Protein AF-A0A9D7SX19-F1 (afdb_monomer)

Secondary structure (DSSP, 8-state):
---TT-GGG----------SS--EEEEETTEEEEE-SS-EEEEEEEETTEEEEEEEEE--S---S-S-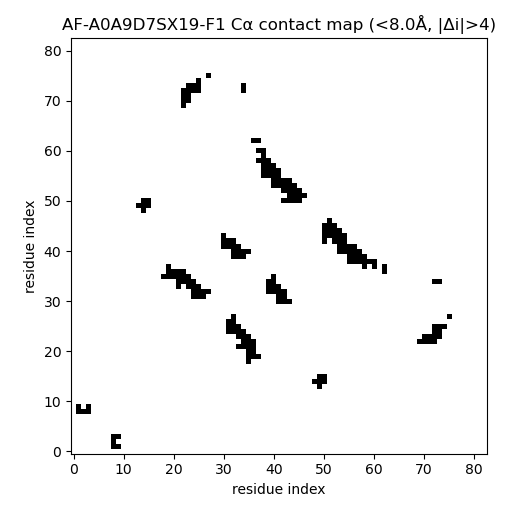---------------

Nearest PDB structures (foldseek):
  3nvx-assembly1_A  TM=8.280E-01  e=1.519E+00  Vaccinia virus Copenhagen
  8ckb-assembly1_F001  TM=7.696E-01  e=2.681E+00  Bacteroides phage crAss001
  3nvn-assembly1_A  TM=5.435E-01  e=7.126E-01  Ectromelia virus
  7a3f-assembly2_D  TM=4.630E-01  e=8.890E+00  Homo sapiens

Solvent-accessible surface area (backbone atoms only — not comparable to full-atom values): 5678 Å² total; per-residue (Å²): 132,81,57,91,88,41,74,89,66,67,81,87,77,86,38,72,81,92,73,59,69,61,72,22,68,40,75,54,94,97,32,48,35,36,39,33,68,64,32,34,30,37,52,79,40,74,54,97,75,28,59,76,40,80,40,79,77,45,58,85,68,91,69,69,93,71,82,90,72,86,69,92,54,68,85,79,89,76,83,82,82,84,130

pLDDT: mean 84.28, std 11.26, range [46.38, 95.69]

Sequence (83 aa):
MLNPSDPAQIKVKRIASGLAEPPGLKVIHDTIYVMQKQELTRWTRMRDGLIDEYQCINNKWQTSGNFWRVFFGLAEKMEIFMQ

Organism: NCBI:txid2982028

Foldseek 3Di:
DFDPVDPVSDDDDDAEDDAAQFQA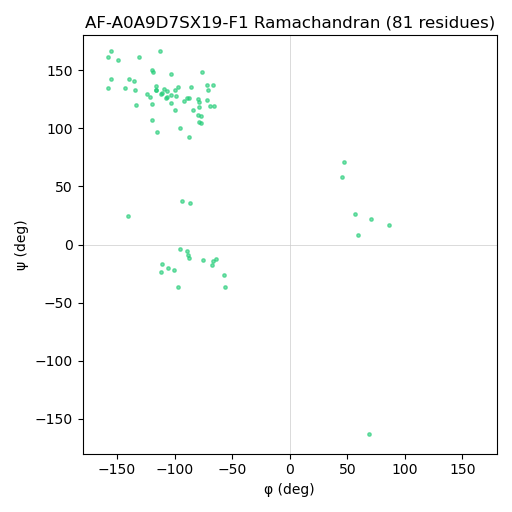WDADPNWIWTDGQQFIWIQDDGDPSHGDDTHGPDRPDDHDPDPPDDDPYDDDDDDDDDD

Mean predicted aligned error: 7.36 Å

Structure (mmCIF, N/CA/C/O backbone):
data_AF-A0A9D7SX19-F1
#
_entry.id   AF-A0A9D7SX19-F1
#
loop_
_atom_site.group_PDB
_atom_site.id
_atom_site.type_symbol
_atom_site.label_atom_id
_atom_site.label_alt_id
_atom_site.label_comp_id
_atom_site.label_asym_id
_atom_site.label_entity_id
_atom_site.label_seq_id
_atom_site.pdbx_PDB_ins_code
_atom_site.Cartn_x
_atom_site.Cartn_y
_atom_site.Cartn_z
_atom_si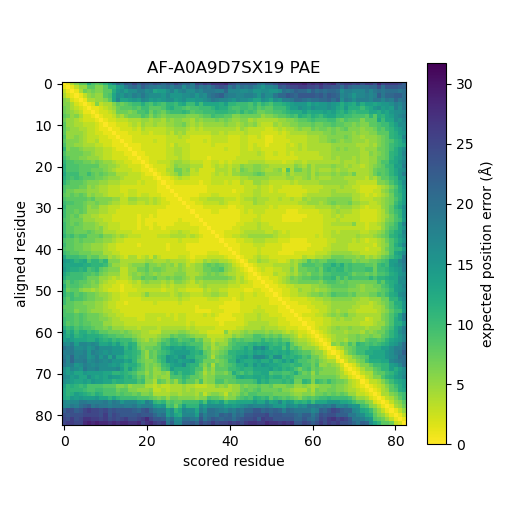te.occupancy
_atom_site.B_iso_or_equiv
_atom_site.auth_seq_id
_atom_site.auth_comp_id
_atom_site.auth_asym_id
_atom_site.auth_atom_id
_atom_site.pdbx_PDB_model_num
ATOM 1 N N . MET A 1 1 ? -10.452 -13.830 -22.884 1.00 55.56 1 MET A N 1
ATOM 2 C CA . MET A 1 1 ? -9.463 -14.005 -21.794 1.00 55.56 1 MET A CA 1
ATOM 3 C C . MET A 1 1 ? -8.118 -13.509 -22.307 1.00 55.56 1 MET A C 1
ATOM 5 O O . MET A 1 1 ? -7.876 -13.678 -23.494 1.00 55.56 1 MET A O 1
ATOM 9 N N . LEU A 1 2 ? -7.304 -12.845 -21.480 1.00 69.25 2 LEU A N 1
ATOM 10 C CA . LEU A 1 2 ? -5.964 -12.384 -21.883 1.00 69.25 2 LEU A CA 1
ATOM 11 C C . LEU A 1 2 ? -5.022 -13.590 -21.997 1.00 69.25 2 LEU A C 1
ATOM 13 O O . LEU A 1 2 ? -5.073 -14.458 -21.128 1.00 69.25 2 LEU A O 1
ATOM 17 N N . ASN A 1 3 ? -4.184 -13.648 -23.035 1.00 74.94 3 ASN A N 1
ATOM 18 C CA . ASN A 1 3 ? -3.120 -14.648 -23.120 1.00 74.94 3 ASN A CA 1
ATOM 19 C C . ASN A 1 3 ? -1.926 -14.196 -22.252 1.00 74.94 3 ASN A C 1
ATOM 21 O O . ASN A 1 3 ? -1.268 -13.222 -22.614 1.00 74.94 3 ASN A O 1
ATOM 25 N N . PRO A 1 4 ? -1.613 -14.869 -21.128 1.00 72.19 4 PRO A N 1
ATOM 26 C CA . PRO A 1 4 ? -0.507 -14.472 -20.256 1.00 72.19 4 PRO A CA 1
ATOM 27 C C . PRO A 1 4 ? 0.880 -14.629 -20.905 1.00 72.19 4 PRO A C 1
ATOM 29 O O . PRO A 1 4 ? 1.850 -14.085 -20.385 1.00 72.19 4 PRO A O 1
ATOM 32 N N . SER A 1 5 ? 0.989 -15.344 -22.030 1.00 83.69 5 SER A N 1
ATOM 33 C CA . SER A 1 5 ? 2.241 -15.542 -22.775 1.00 83.69 5 SER A CA 1
ATOM 34 C C . SER A 1 5 ? 2.510 -14.471 -23.836 1.00 83.69 5 SER A C 1
ATOM 36 O O . SER A 1 5 ? 3.575 -14.488 -24.446 1.00 83.69 5 SER A O 1
ATOM 38 N N . ASP A 1 6 ? 1.568 -13.554 -24.067 1.00 88.44 6 ASP A N 1
ATOM 39 C CA . ASP A 1 6 ? 1.704 -12.457 -25.025 1.00 88.44 6 ASP A CA 1
ATOM 40 C C . ASP A 1 6 ? 1.694 -11.107 -24.281 1.00 88.44 6 ASP A C 1
ATOM 42 O O . ASP A 1 6 ? 0.622 -10.571 -23.972 1.00 88.44 6 ASP A O 1
ATOM 46 N N . PRO A 1 7 ? 2.875 -10.530 -23.981 1.00 85.00 7 PRO A N 1
ATOM 47 C CA . PRO A 1 7 ? 2.983 -9.267 -23.256 1.00 85.00 7 PRO A CA 1
ATOM 48 C C . PRO A 1 7 ? 2.232 -8.111 -23.923 1.00 85.00 7 PRO A C 1
ATOM 50 O O . PRO A 1 7 ? 1.798 -7.193 -23.227 1.00 85.00 7 PRO A O 1
ATOM 53 N N . ALA A 1 8 ? 2.035 -8.153 -25.247 1.00 87.25 8 ALA A N 1
ATOM 54 C CA . ALA A 1 8 ? 1.345 -7.099 -25.987 1.00 87.25 8 ALA A CA 1
ATOM 55 C C . ALA A 1 8 ? -0.154 -7.007 -25.642 1.00 87.25 8 ALA A C 1
ATOM 57 O O . ALA A 1 8 ? -0.786 -5.981 -25.893 1.00 87.25 8 ALA A O 1
ATOM 58 N N . GLN A 1 9 ? -0.731 -8.051 -25.036 1.00 89.12 9 GLN A N 1
ATOM 59 C CA . GLN A 1 9 ? -2.128 -8.057 -24.596 1.00 89.12 9 GLN A CA 1
ATOM 60 C C . GLN A 1 9 ? -2.322 -7.494 -23.182 1.00 89.12 9 GLN A C 1
ATOM 62 O O . GLN A 1 9 ? -3.462 -7.229 -22.786 1.00 89.12 9 GLN A O 1
ATOM 67 N N . ILE A 1 10 ? -1.249 -7.287 -22.411 1.00 88.69 10 ILE A N 1
ATOM 68 C CA . ILE A 1 10 ? -1.342 -6.771 -21.043 1.00 88.69 10 ILE A CA 1
ATOM 69 C C . ILE A 1 10 ? -1.791 -5.307 -21.080 1.00 88.69 10 ILE A C 1
ATOM 71 O O . ILE A 1 10 ? -1.109 -4.433 -21.611 1.00 88.69 10 ILE A O 1
ATOM 75 N N . LYS A 1 11 ? -2.942 -5.025 -20.463 1.00 87.88 11 LYS A N 1
ATOM 76 C CA . LYS A 1 11 ? -3.455 -3.664 -20.271 1.00 87.88 11 LYS A CA 1
ATOM 77 C C . LYS A 1 11 ? -3.315 -3.269 -18.810 1.00 87.88 11 LYS A C 1
ATOM 79 O O . LYS A 1 11 ? -3.819 -3.959 -17.929 1.00 87.88 11 LYS A O 1
ATOM 84 N N . VAL A 1 12 ? -2.668 -2.135 -18.561 1.00 89.38 12 VAL A N 1
ATOM 85 C CA . VAL A 1 12 ? -2.479 -1.583 -17.215 1.00 89.38 12 VAL A CA 1
ATOM 86 C C . VAL A 1 12 ? -3.394 -0.376 -17.035 1.00 89.38 12 VAL A C 1
ATOM 88 O O . VAL A 1 12 ? -3.434 0.513 -17.883 1.00 89.38 12 VAL A O 1
ATOM 91 N N . LYS A 1 13 ? -4.115 -0.327 -15.913 1.00 90.38 13 LYS A N 1
ATOM 92 C CA . LYS A 1 13 ? -4.890 0.843 -15.485 1.00 90.38 13 LYS A CA 1
ATOM 93 C C . LYS A 1 13 ? -4.397 1.282 -14.111 1.00 90.38 13 LYS A C 1
ATOM 95 O O . LYS A 1 13 ? -4.367 0.482 -13.180 1.00 90.38 13 LYS A O 1
ATOM 100 N N . ARG A 1 14 ? -4.048 2.562 -13.967 1.00 91.50 14 ARG A N 1
ATOM 101 C CA . ARG A 1 14 ? -3.788 3.155 -12.650 1.00 91.50 14 ARG A CA 1
ATOM 102 C C . ARG A 1 14 ? -5.115 3.317 -11.909 1.00 91.50 14 ARG A C 1
ATOM 104 O O . ARG A 1 14 ? -6.010 3.973 -12.431 1.00 91.50 14 ARG A O 1
ATOM 111 N N . ILE A 1 15 ? -5.210 2.749 -10.708 1.00 92.38 15 ILE A N 1
ATOM 112 C CA . ILE A 1 15 ? -6.411 2.827 -9.856 1.00 92.38 15 ILE A CA 1
ATOM 113 C C . ILE A 1 15 ? -6.212 3.673 -8.592 1.00 92.38 15 ILE A C 1
ATOM 115 O O . ILE A 1 15 ? -7.189 4.080 -7.981 1.00 92.38 15 ILE A O 1
ATOM 119 N N . ALA A 1 16 ? -4.968 3.959 -8.202 1.00 92.50 16 ALA A N 1
ATOM 120 C CA . ALA A 1 16 ? -4.630 4.686 -6.980 1.00 92.50 16 ALA A CA 1
ATOM 121 C C . ALA A 1 16 ? -3.339 5.503 -7.162 1.00 92.50 16 ALA A C 1
ATOM 123 O O . ALA A 1 16 ? -2.533 5.216 -8.054 1.00 92.50 16 ALA A O 1
ATOM 124 N N . SER A 1 17 ? -3.138 6.520 -6.323 1.00 92.19 17 SER A N 1
ATOM 125 C CA . SER A 1 17 ? -1.935 7.367 -6.305 1.00 92.19 17 SER A CA 1
ATOM 126 C C . SER A 1 17 ? -1.723 8.003 -4.929 1.00 92.19 17 SER A C 1
ATOM 128 O O . SER A 1 17 ? -2.639 8.010 -4.119 1.00 92.19 17 SER A O 1
ATOM 130 N N . GLY A 1 18 ? -0.536 8.569 -4.680 1.00 91.75 18 GLY A N 1
ATOM 131 C CA . GLY A 1 18 ? -0.227 9.257 -3.415 1.00 91.75 18 GLY A CA 1
ATOM 132 C C . GLY A 1 18 ? 0.279 8.345 -2.292 1.00 91.75 18 GLY A C 1
ATOM 133 O O . GLY A 1 18 ? 0.276 8.747 -1.137 1.00 91.75 18 GLY A O 1
ATOM 134 N N . LEU A 1 19 ? 0.714 7.127 -2.622 1.00 91.69 19 LEU A N 1
ATOM 135 C CA . LEU A 1 19 ? 1.253 6.158 -1.664 1.00 91.69 19 LEU A CA 1
ATOM 136 C C . LEU A 1 19 ? 2.756 6.389 -1.433 1.00 91.69 19 LEU A C 1
ATOM 138 O O . LEU A 1 19 ? 3.512 6.553 -2.392 1.00 91.69 19 LEU A O 1
ATOM 142 N N . ALA A 1 20 ? 3.196 6.344 -0.178 1.00 89.62 20 ALA A N 1
ATOM 143 C CA . ALA A 1 20 ? 4.583 6.537 0.233 1.00 89.62 20 ALA A CA 1
ATOM 144 C C . ALA A 1 20 ? 5.315 5.195 0.376 1.00 89.62 20 ALA A C 1
ATOM 146 O O . ALA A 1 20 ? 5.180 4.517 1.396 1.00 89.62 20 ALA A O 1
ATOM 147 N N . GLU A 1 21 ? 6.110 4.843 -0.643 1.00 86.19 21 GLU A N 1
ATOM 148 C CA . GLU A 1 21 ? 6.891 3.596 -0.694 1.00 86.19 21 GLU A CA 1
ATOM 149 C C . GLU A 1 21 ? 6.017 2.378 -0.306 1.00 86.19 21 GLU A C 1
ATOM 151 O O . GLU A 1 21 ? 6.180 1.882 0.805 1.00 86.19 21 GLU A O 1
ATOM 156 N N . PRO A 1 22 ? 5.042 1.931 -1.134 1.00 87.88 22 PRO A N 1
ATOM 157 C CA . PRO A 1 22 ? 4.121 0.845 -0.776 1.00 87.88 22 PRO A CA 1
ATOM 158 C C . PRO A 1 22 ? 4.679 -0.552 -1.134 1.00 87.88 22 PRO A C 1
ATOM 160 O O . PRO A 1 22 ? 4.478 -1.020 -2.256 1.00 87.88 22 PRO A O 1
ATOM 163 N N . PRO A 1 23 ? 5.377 -1.260 -0.225 1.00 84.94 23 PRO A N 1
ATOM 164 C CA . PRO A 1 23 ? 6.010 -2.549 -0.518 1.00 84.94 23 PRO A CA 1
ATOM 165 C C . PRO A 1 23 ? 5.039 -3.731 -0.600 1.00 84.94 23 PRO A C 1
ATOM 167 O O . PRO A 1 23 ? 5.444 -4.820 -0.997 1.00 84.94 23 PRO A O 1
ATOM 170 N N . GLY A 1 24 ? 3.793 -3.575 -0.148 1.00 88.50 24 GLY A N 1
ATOM 171 C CA . GLY A 1 24 ? 2.889 -4.706 0.015 1.00 88.50 24 GLY A CA 1
ATOM 172 C C . GLY A 1 24 ? 1.424 -4.316 -0.042 1.00 88.50 24 GLY A C 1
ATOM 173 O O . GLY A 1 24 ? 1.016 -3.280 0.480 1.00 88.50 24 GLY A O 1
ATOM 174 N N . LEU A 1 25 ? 0.633 -5.192 -0.651 1.00 92.06 25 LEU A N 1
ATOM 175 C CA . LEU A 1 25 ? -0.813 -5.083 -0.760 1.00 92.06 25 LEU A CA 1
ATOM 176 C C .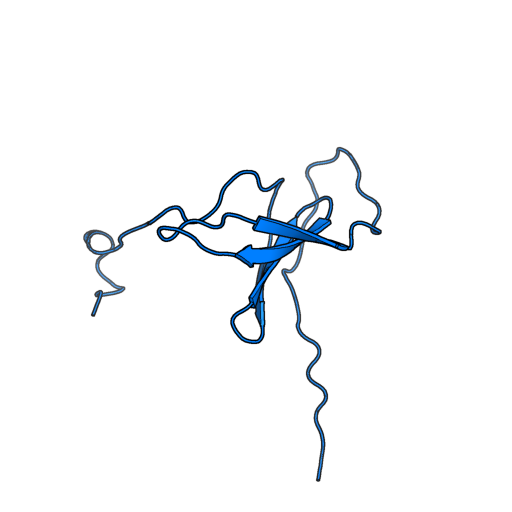 LEU A 1 25 ? -1.431 -6.442 -0.441 1.00 92.06 25 LEU A C 1
ATOM 178 O O . LEU A 1 25 ? -0.902 -7.473 -0.857 1.00 92.06 25 LEU A O 1
ATOM 182 N N . LYS A 1 26 ? -2.557 -6.449 0.271 1.00 91.69 26 LYS A N 1
ATOM 183 C CA . LYS A 1 26 ? -3.373 -7.650 0.453 1.00 91.69 26 LYS A CA 1
ATOM 184 C C . LYS A 1 26 ? -4.858 -7.319 0.369 1.00 91.69 26 LYS A C 1
ATOM 186 O O . LYS A 1 26 ? -5.293 -6.271 0.836 1.00 91.69 26 LYS A O 1
ATOM 191 N N . VAL A 1 27 ? -5.617 -8.226 -0.239 1.00 91.31 27 VAL A N 1
ATOM 192 C CA . VAL A 1 27 ? -7.080 -8.176 -0.285 1.00 91.31 27 VAL A CA 1
ATOM 193 C C . VAL A 1 27 ? -7.626 -9.103 0.795 1.00 91.31 27 VAL A C 1
ATOM 195 O O . VAL A 1 27 ? -7.219 -10.261 0.858 1.00 91.31 27 VAL A O 1
ATOM 198 N N . ILE A 1 28 ? -8.515 -8.591 1.643 1.00 90.81 28 ILE A N 1
ATOM 199 C CA . ILE A 1 28 ? -9.224 -9.346 2.684 1.00 90.81 28 ILE A CA 1
ATOM 200 C C . ILE A 1 28 ? -10.696 -8.947 2.584 1.00 90.81 28 ILE A C 1
ATOM 202 O O . ILE A 1 28 ? -10.997 -7.766 2.723 1.00 90.81 28 ILE A O 1
ATOM 206 N N . HIS A 1 29 ? -11.600 -9.898 2.326 1.00 89.88 29 HIS A N 1
ATOM 207 C CA . HIS A 1 29 ? -13.048 -9.647 2.185 1.00 89.88 29 HIS A CA 1
ATOM 208 C C . HIS A 1 29 ? -13.367 -8.425 1.295 1.00 89.88 29 HIS A C 1
ATOM 210 O O . HIS A 1 29 ? -13.935 -7.437 1.760 1.00 89.88 29 HIS A O 1
ATOM 216 N N . ASP A 1 30 ? -12.898 -8.448 0.042 1.00 88.62 30 ASP A N 1
ATOM 217 C CA . ASP A 1 30 ? -13.052 -7.364 -0.951 1.00 88.62 30 ASP A CA 1
ATOM 218 C C . ASP A 1 30 ? -12.467 -5.998 -0.554 1.00 88.62 30 ASP A C 1
ATOM 220 O O . ASP A 1 30 ? -12.610 -5.005 -1.267 1.00 88.62 30 ASP A O 1
ATOM 224 N N . THR A 1 31 ? -11.736 -5.942 0.557 1.00 90.38 31 THR A N 1
ATOM 225 C CA . THR A 1 31 ? -11.083 -4.734 1.049 1.00 90.38 31 THR A CA 1
ATOM 226 C C . THR A 1 31 ? -9.596 -4.792 0.741 1.00 90.38 31 THR A C 1
ATOM 228 O O . THR A 1 31 ? -8.912 -5.760 1.079 1.00 90.38 31 THR A O 1
ATOM 231 N N . ILE A 1 32 ? -9.076 -3.735 0.118 1.00 93.12 32 ILE A N 1
ATOM 232 C CA . ILE A 1 32 ? -7.650 -3.603 -0.181 1.00 93.12 32 ILE A CA 1
ATOM 233 C C . ILE A 1 32 ? -6.946 -2.918 0.989 1.00 93.12 32 ILE A C 1
ATOM 235 O O . ILE A 1 32 ? -7.307 -1.811 1.399 1.00 93.12 32 ILE A O 1
ATOM 239 N N . TYR A 1 33 ? -5.902 -3.576 1.481 1.00 94.19 33 TYR A N 1
ATOM 240 C CA . TYR A 1 33 ? -4.973 -3.064 2.473 1.00 94.19 33 TYR A CA 1
ATOM 241 C C . TYR A 1 33 ? -3.617 -2.843 1.820 1.00 94.19 33 TYR A C 1
ATOM 243 O O . TYR A 1 33 ? -3.085 -3.742 1.166 1.00 94.19 33 TYR A O 1
ATOM 251 N N . VAL A 1 34 ? -3.046 -1.661 2.019 1.00 94.31 34 VAL A N 1
ATOM 252 C CA . VAL A 1 34 ? -1.734 -1.285 1.496 1.00 94.31 34 VAL A CA 1
ATOM 253 C C . VAL A 1 34 ? -0.819 -0.957 2.657 1.00 94.31 34 VAL A C 1
ATOM 255 O O . VAL A 1 34 ? -1.099 -0.053 3.443 1.00 94.31 34 VAL A O 1
ATOM 258 N N . MET A 1 35 ? 0.281 -1.694 2.754 1.00 92.19 35 MET A N 1
ATOM 259 C CA . MET A 1 35 ? 1.379 -1.343 3.639 1.00 92.19 35 MET A CA 1
ATOM 260 C C . MET A 1 35 ? 2.200 -0.257 2.958 1.00 92.19 35 MET A C 1
ATOM 262 O O . MET A 1 35 ? 2.658 -0.448 1.834 1.00 92.19 35 MET A O 1
ATOM 266 N N . GLN A 1 36 ? 2.393 0.856 3.649 1.00 91.56 36 GLN A N 1
ATOM 267 C CA . GLN A 1 36 ? 3.318 1.927 3.309 1.00 91.56 36 GLN A CA 1
ATOM 268 C C . GLN A 1 36 ? 4.424 1.969 4.361 1.00 91.56 36 GLN A C 1
ATOM 270 O O . GLN A 1 36 ? 4.300 1.407 5.450 1.00 91.56 36 GLN A O 1
ATOM 275 N N . LYS A 1 37 ? 5.505 2.696 4.085 1.00 87.25 37 LYS A N 1
ATOM 276 C CA . LYS A 1 37 ? 6.592 2.851 5.062 1.00 87.25 37 LYS A CA 1
ATOM 277 C C . LYS A 1 37 ? 6.124 3.424 6.403 1.00 87.25 37 LYS A C 1
ATOM 279 O O . LYS A 1 37 ? 6.647 3.040 7.449 1.00 87.25 37 LYS A O 1
ATOM 284 N N . GLN A 1 38 ? 5.169 4.353 6.357 1.00 90.00 38 GLN A N 1
ATOM 285 C CA . GLN A 1 38 ? 4.702 5.117 7.517 1.00 90.00 38 GLN A CA 1
ATOM 286 C C . GLN A 1 38 ? 3.383 4.594 8.101 1.00 90.00 38 GLN A C 1
ATOM 288 O O . GLN A 1 38 ? 3.076 4.883 9.254 1.00 90.00 38 GLN A O 1
ATOM 293 N N . GLU A 1 39 ? 2.590 3.859 7.319 1.00 92.94 39 GLU A N 1
ATOM 294 C CA . GLU A 1 39 ? 1.228 3.497 7.707 1.00 92.94 39 GLU A CA 1
ATOM 295 C C . GLU A 1 39 ? 0.680 2.259 6.989 1.00 92.94 39 GLU A C 1
ATOM 297 O O . GLU A 1 39 ? 1.168 1.847 5.940 1.00 92.94 39 GLU A O 1
ATOM 302 N N . LEU A 1 40 ? -0.367 1.677 7.567 1.00 94.06 40 LEU A N 1
ATOM 303 C CA . LEU A 1 40 ? -1.229 0.674 6.968 1.00 94.06 40 LEU A CA 1
ATOM 304 C C . LEU A 1 40 ? -2.509 1.393 6.583 1.00 94.06 40 LEU A C 1
ATOM 306 O O . LEU A 1 40 ? -3.196 1.957 7.440 1.00 94.06 40 LEU A O 1
ATOM 310 N N . THR A 1 41 ? -2.841 1.330 5.305 1.00 95.69 41 THR A N 1
ATOM 311 C CA . THR A 1 41 ? -3.969 2.060 4.741 1.00 95.69 41 THR A CA 1
ATOM 312 C C . THR A 1 41 ? -4.996 1.076 4.219 1.00 95.69 41 THR A C 1
ATOM 314 O O . THR A 1 41 ? -4.662 0.131 3.507 1.00 95.69 41 THR A O 1
ATOM 317 N N . ARG A 1 42 ? -6.259 1.307 4.558 1.00 94.94 42 ARG A N 1
ATOM 318 C CA . ARG A 1 42 ? -7.416 0.628 3.985 1.00 94.94 42 ARG A CA 1
ATOM 319 C C . ARG A 1 42 ? -8.047 1.527 2.931 1.00 94.94 42 ARG A C 1
ATOM 321 O O . ARG A 1 42 ? -8.285 2.703 3.194 1.00 94.94 42 ARG A O 1
ATOM 328 N N . TRP A 1 43 ? -8.354 0.979 1.765 1.00 92.38 43 TRP A N 1
ATOM 329 C CA . TRP A 1 43 ? -9.134 1.690 0.752 1.00 92.38 43 TRP A CA 1
ATOM 330 C C . TRP A 1 43 ? -10.622 1.464 0.997 1.00 92.38 43 TRP A C 1
ATOM 332 O O . TRP A 1 43 ? -11.056 0.319 1.113 1.00 92.38 43 TRP A O 1
ATOM 342 N N . THR A 1 44 ? -11.395 2.544 1.111 1.00 85.81 44 THR A N 1
ATOM 343 C CA . THR A 1 44 ? -12.804 2.476 1.547 1.00 85.81 44 THR A CA 1
ATOM 344 C C . THR A 1 44 ? -13.802 2.815 0.451 1.00 85.81 44 THR A C 1
ATOM 346 O O . THR A 1 44 ? -14.946 2.370 0.518 1.00 85.81 44 THR A O 1
ATOM 349 N N . ARG A 1 45 ? -13.392 3.570 -0.575 1.00 84.44 45 ARG A N 1
ATOM 350 C CA . ARG A 1 45 ? -14.298 4.032 -1.629 1.00 84.44 45 ARG A CA 1
ATOM 351 C C . ARG A 1 45 ? -13.637 4.052 -2.997 1.00 84.44 45 ARG A C 1
ATOM 353 O O . ARG A 1 45 ? -12.531 4.567 -3.156 1.00 84.44 45 ARG A O 1
ATOM 360 N N . MET A 1 46 ? -14.364 3.546 -3.992 1.00 87.31 46 MET A N 1
ATOM 361 C CA . MET A 1 46 ? -14.001 3.619 -5.405 1.00 87.31 46 MET A CA 1
ATOM 362 C C . MET A 1 46 ? -15.041 4.446 -6.168 1.00 87.31 46 MET A C 1
ATOM 364 O O . MET A 1 46 ? -16.242 4.221 -6.021 1.00 87.31 46 MET A O 1
ATOM 368 N N . ARG A 1 47 ? -14.582 5.379 -7.005 1.00 85.00 47 ARG A N 1
ATOM 369 C CA . ARG A 1 47 ? -15.409 6.152 -7.940 1.00 85.00 47 ARG A CA 1
ATOM 370 C C . ARG A 1 47 ? -14.720 6.173 -9.300 1.00 85.00 47 ARG A C 1
ATOM 372 O O . ARG A 1 47 ? -13.513 6.367 -9.376 1.00 85.00 47 ARG A O 1
ATOM 379 N N . ASP A 1 48 ? -15.458 5.899 -10.372 1.00 88.88 48 ASP A N 1
ATOM 380 C CA . ASP A 1 48 ? -14.940 5.920 -11.755 1.00 88.88 48 ASP A CA 1
ATOM 381 C C . ASP A 1 48 ? -13.730 4.983 -11.999 1.00 88.88 48 ASP A C 1
ATOM 383 O O . ASP A 1 48 ? -12.893 5.171 -12.889 1.00 88.88 48 ASP A O 1
ATOM 387 N N . GLY A 1 49 ? -13.633 3.917 -11.197 1.00 85.94 49 GLY A N 1
ATOM 388 C CA . GLY A 1 49 ? -12.515 2.976 -11.224 1.00 85.94 49 GLY A CA 1
ATOM 389 C C . GLY A 1 49 ? -11.200 3.546 -10.684 1.00 85.94 49 GLY A C 1
ATOM 390 O O . GLY A 1 49 ? -10.139 3.028 -11.041 1.00 85.94 49 GLY A O 1
ATOM 391 N N . LEU A 1 50 ? -11.276 4.600 -9.868 1.00 91.81 50 LEU A N 1
ATOM 392 C CA . LEU A 1 50 ? -10.196 5.151 -9.056 1.00 91.81 50 LEU A CA 1
ATOM 393 C C . LEU A 1 50 ? -10.568 5.074 -7.571 1.00 91.81 50 LEU A C 1
ATOM 395 O O . LEU A 1 50 ? -11.739 5.166 -7.204 1.00 91.81 50 LEU A O 1
ATOM 399 N N . ILE A 1 51 ? -9.565 4.911 -6.720 1.00 93.25 51 ILE A N 1
ATOM 400 C CA . ILE A 1 51 ? -9.714 4.964 -5.268 1.00 93.25 51 ILE A CA 1
ATOM 401 C C . ILE A 1 51 ? -9.793 6.423 -4.831 1.00 93.25 51 ILE A C 1
ATOM 403 O O . ILE A 1 51 ? -8.886 7.208 -5.113 1.00 93.25 51 ILE A O 1
ATOM 407 N N . ASP A 1 52 ? -10.883 6.752 -4.146 1.00 89.44 52 ASP A N 1
ATOM 408 C CA . ASP A 1 52 ? -11.225 8.108 -3.706 1.00 89.44 52 ASP A CA 1
ATOM 409 C C . ASP A 1 52 ? -10.799 8.340 -2.247 1.00 89.44 52 ASP A C 1
ATOM 411 O O . ASP A 1 52 ? -10.313 9.409 -1.892 1.00 89.44 52 ASP A O 1
ATOM 415 N N . GLU A 1 53 ? -10.915 7.310 -1.403 1.00 92.31 53 GLU A N 1
ATOM 416 C CA . GLU A 1 53 ? -10.672 7.416 0.037 1.00 92.31 53 GLU A CA 1
ATOM 417 C C . GLU A 1 53 ? -9.611 6.422 0.532 1.00 92.31 53 GLU A C 1
ATOM 419 O O . GLU A 1 53 ? -9.686 5.210 0.293 1.00 92.31 53 GLU A O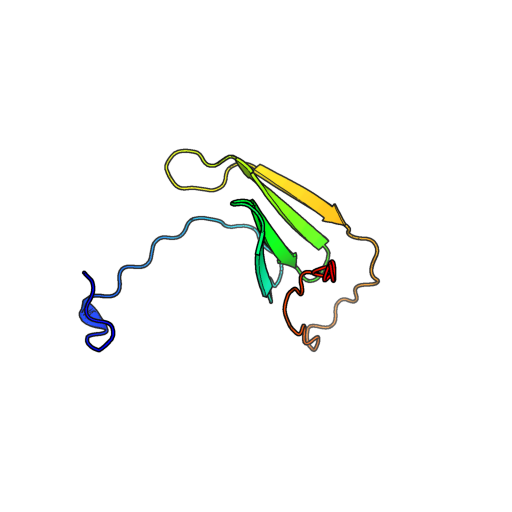 1
ATOM 424 N N . TYR A 1 54 ? -8.644 6.967 1.276 1.00 94.38 54 TYR A N 1
ATOM 425 C CA . TYR A 1 54 ? -7.509 6.268 1.874 1.00 94.38 54 TYR A CA 1
ATOM 426 C C . TYR A 1 54 ? -7.576 6.436 3.389 1.00 94.38 54 TYR A C 1
ATOM 428 O O . TYR A 1 54 ? -7.320 7.516 3.920 1.00 94.38 54 TYR A O 1
ATOM 436 N N . GLN A 1 55 ? -7.926 5.371 4.101 1.00 95.69 55 GLN A N 1
ATOM 437 C CA . GLN A 1 55 ? -8.034 5.402 5.550 1.00 95.69 55 GLN A CA 1
ATOM 438 C C . GLN A 1 55 ? -6.780 4.818 6.198 1.00 95.69 55 GLN A C 1
ATOM 440 O O . GLN A 1 55 ? -6.529 3.619 6.089 1.00 95.69 55 GLN A O 1
ATOM 445 N N . CYS A 1 56 ? -6.033 5.633 6.939 1.00 95.31 56 CYS A N 1
ATOM 446 C CA . CYS A 1 56 ? -4.985 5.139 7.830 1.00 95.31 56 CYS A CA 1
ATOM 447 C C . CYS A 1 56 ? -5.619 4.325 8.968 1.00 95.31 56 CYS A C 1
ATOM 449 O O . CYS A 1 56 ? -6.424 4.853 9.738 1.00 95.31 56 CYS A O 1
ATOM 451 N N . ILE A 1 57 ? -5.275 3.040 9.073 1.00 95.62 57 ILE A N 1
ATOM 452 C CA . ILE A 1 57 ? -5.759 2.161 10.149 1.00 95.62 57 ILE A CA 1
ATOM 453 C C . ILE A 1 57 ? -4.687 1.871 11.200 1.00 95.62 57 ILE A C 1
ATOM 455 O O . ILE A 1 57 ? -5.018 1.494 12.322 1.00 95.62 57 ILE A O 1
ATOM 459 N N . ASN A 1 58 ? -3.407 2.049 10.864 1.00 93.56 58 ASN A N 1
ATOM 460 C CA . ASN A 1 58 ? -2.305 1.953 11.817 1.00 93.56 58 ASN A CA 1
ATOM 461 C C . ASN A 1 58 ? -1.079 2.714 11.296 1.00 93.56 58 ASN A C 1
ATOM 463 O O . ASN A 1 58 ? -0.711 2.557 10.142 1.00 93.56 58 ASN A O 1
ATOM 467 N N . ASN A 1 59 ? -0.428 3.499 12.150 1.00 93.94 59 ASN A N 1
ATOM 468 C CA . ASN A 1 59 ? 0.821 4.214 11.867 1.00 93.94 59 ASN A CA 1
ATOM 469 C C . ASN A 1 59 ? 1.776 4.198 13.074 1.00 93.94 59 ASN A C 1
ATOM 471 O O . ASN A 1 59 ? 2.563 5.119 13.284 1.00 93.94 59 ASN A O 1
ATOM 475 N N . LYS A 1 60 ? 1.640 3.196 13.949 1.00 92.88 60 LYS A N 1
ATOM 476 C CA . LYS A 1 60 ? 2.294 3.185 15.265 1.00 92.88 60 LYS A CA 1
ATOM 477 C C . LYS A 1 60 ? 3.697 2.587 15.261 1.00 92.88 60 LYS A C 1
ATOM 479 O O . LYS A 1 60 ? 4.380 2.675 16.279 1.00 92.88 60 LYS A O 1
ATOM 484 N N . TRP A 1 61 ? 4.142 1.978 14.164 1.00 88.12 61 TRP A N 1
ATOM 485 C CA . TRP A 1 61 ? 5.512 1.479 14.086 1.00 88.12 61 TRP A CA 1
ATOM 486 C C . TRP A 1 61 ? 6.499 2.618 13.855 1.00 88.12 61 TRP A C 1
ATOM 488 O O . TRP A 1 61 ? 6.210 3.611 13.193 1.00 88.12 61 TRP A O 1
ATOM 498 N N . GLN A 1 62 ? 7.703 2.456 14.395 1.00 85.25 62 GLN A N 1
ATOM 499 C CA . GLN A 1 62 ? 8.755 3.443 14.216 1.00 85.25 62 GLN A CA 1
ATOM 500 C C . GLN A 1 62 ? 9.263 3.431 12.779 1.00 85.25 62 GLN A C 1
ATOM 502 O O . GLN A 1 62 ? 9.606 2.390 12.206 1.00 85.25 62 GLN A O 1
ATOM 507 N N . THR A 1 63 ? 9.379 4.623 12.220 1.00 82.06 63 THR A N 1
ATOM 508 C CA . THR A 1 63 ? 9.860 4.867 10.865 1.00 82.06 63 THR A CA 1
ATOM 509 C C . THR A 1 63 ? 11.109 5.736 10.967 1.00 82.06 63 THR A C 1
ATOM 511 O O . THR A 1 63 ? 11.296 6.480 11.929 1.00 82.06 63 THR A O 1
ATOM 514 N N . SER A 1 64 ? 12.023 5.583 10.016 1.00 80.75 64 SER A N 1
ATOM 515 C CA . SER A 1 64 ? 13.191 6.451 9.888 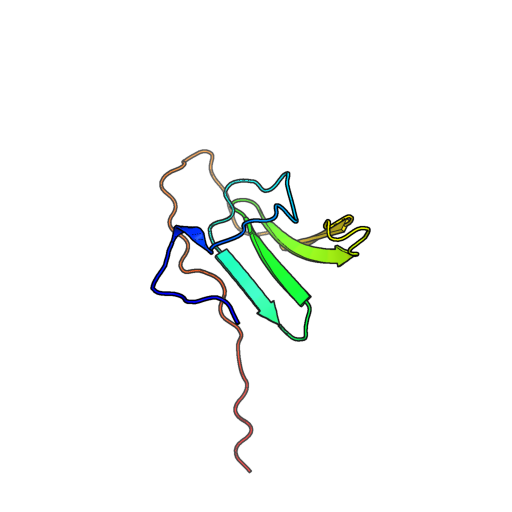1.00 80.75 64 SER A CA 1
ATOM 516 C C . SER A 1 64 ? 13.301 6.923 8.444 1.00 80.75 64 SER A C 1
ATOM 518 O O . SER A 1 64 ? 12.722 6.314 7.541 1.00 80.75 64 SER A O 1
ATOM 520 N N . GLY A 1 65 ? 14.059 7.996 8.210 1.00 77.31 65 GLY A N 1
ATOM 521 C CA . GLY A 1 65 ? 14.295 8.524 6.861 1.00 77.31 65 GLY A CA 1
A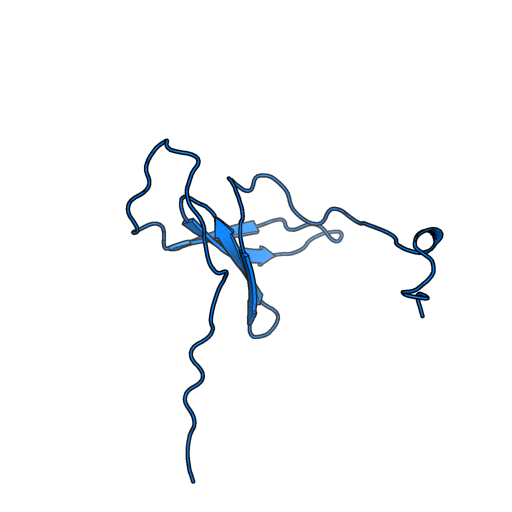TOM 522 C C . GLY A 1 65 ? 15.052 7.565 5.931 1.00 77.31 65 GLY A C 1
ATOM 523 O O . GLY A 1 65 ? 15.069 7.775 4.723 1.00 77.31 65 GLY A O 1
ATOM 524 N N . ASN A 1 66 ? 15.634 6.484 6.461 1.00 73.75 66 ASN A N 1
ATOM 525 C CA . ASN A 1 66 ? 16.396 5.513 5.677 1.00 73.75 66 ASN A CA 1
ATOM 526 C C . ASN A 1 66 ? 15.491 4.746 4.699 1.00 73.75 66 ASN A C 1
ATOM 528 O O . ASN A 1 66 ? 14.400 4.299 5.052 1.00 73.75 66 ASN A O 1
ATOM 532 N N . PHE A 1 67 ? 15.969 4.569 3.471 1.00 68.88 67 PHE A N 1
ATOM 533 C CA . PHE A 1 67 ? 15.273 3.908 2.353 1.00 68.88 67 PHE A CA 1
ATOM 534 C C . PHE A 1 67 ? 15.629 2.414 2.208 1.00 68.88 67 PHE A C 1
ATOM 536 O O . PHE A 1 67 ? 15.038 1.708 1.405 1.00 68.88 67 PHE A O 1
ATOM 543 N N . TRP A 1 68 ? 16.551 1.897 3.028 1.00 67.88 68 TRP A N 1
ATOM 544 C CA . TRP A 1 68 ? 17.010 0.497 3.015 1.00 67.88 68 TRP A CA 1
ATOM 545 C C . TRP A 1 68 ? 16.138 -0.449 3.859 1.00 67.88 68 TRP A C 1
ATOM 547 O O . TRP A 1 68 ? 16.648 -1.350 4.524 1.00 67.88 68 TRP A O 1
ATOM 557 N N . ARG A 1 69 ? 14.820 -0.231 3.901 1.00 65.56 69 ARG A N 1
ATOM 558 C CA . ARG A 1 69 ? 13.901 -1.129 4.617 1.00 65.56 69 ARG A CA 1
ATOM 559 C C . ARG A 1 69 ? 13.267 -2.114 3.649 1.00 65.56 69 ARG A C 1
ATOM 561 O O . ARG A 1 69 ? 12.796 -1.734 2.584 1.00 65.56 69 ARG A O 1
ATOM 568 N N . VAL A 1 70 ? 13.221 -3.372 4.069 1.00 64.44 70 VAL A N 1
ATOM 569 C CA . VAL A 1 70 ? 12.540 -4.451 3.356 1.00 64.44 70 VAL A CA 1
ATOM 570 C C . VAL A 1 70 ? 11.300 -4.827 4.150 1.00 64.44 70 VAL A C 1
ATOM 572 O O . VAL A 1 70 ? 11.364 -4.997 5.367 1.00 64.44 70 VAL A O 1
ATOM 575 N N . PHE A 1 71 ? 10.175 -4.959 3.459 1.00 68.69 71 PHE A N 1
ATOM 576 C CA . PHE A 1 71 ? 8.936 -5.460 4.035 1.00 68.69 71 PHE A CA 1
ATOM 577 C C . PHE A 1 71 ? 8.570 -6.766 3.334 1.00 68.69 71 PHE A C 1
ATOM 579 O O . PHE A 1 71 ? 8.638 -6.855 2.111 1.00 68.69 71 PHE A O 1
ATOM 586 N N . PHE A 1 72 ? 8.143 -7.766 4.102 1.00 74.38 72 PHE A N 1
ATOM 587 C CA . PHE A 1 72 ? 7.756 -9.087 3.591 1.00 74.38 72 PHE A CA 1
ATOM 588 C C . PHE A 1 72 ? 6.244 -9.185 3.316 1.00 74.38 72 PHE A C 1
ATOM 590 O O . PHE A 1 72 ? 5.617 -10.214 3.555 1.00 74.38 72 PHE A O 1
ATOM 597 N N . GLY A 1 73 ? 5.649 -8.099 2.816 1.00 74.06 73 GLY A N 1
ATOM 598 C CA . GLY A 1 73 ? 4.218 -8.028 2.515 1.00 74.06 73 GLY A CA 1
ATOM 599 C C . GLY A 1 73 ? 3.308 -8.039 3.751 1.00 74.06 73 GLY A C 1
ATOM 600 O O . GLY A 1 73 ? 3.731 -7.745 4.869 1.00 74.06 73 GLY A O 1
ATOM 601 N N . LEU A 1 74 ? 2.025 -8.334 3.521 1.00 83.12 74 LEU A N 1
ATOM 602 C CA . LEU A 1 74 ? 0.979 -8.420 4.542 1.00 83.12 74 LEU A CA 1
ATOM 603 C C . LEU A 1 74 ? 0.515 -9.871 4.696 1.00 83.12 74 LEU A C 1
ATOM 605 O O . LEU A 1 74 ? 0.145 -10.519 3.715 1.00 83.12 74 LEU A O 1
ATOM 609 N N . ALA A 1 75 ? 0.480 -10.359 5.935 1.00 83.44 75 ALA A N 1
ATOM 610 C CA . ALA A 1 75 ? -0.097 -11.651 6.281 1.00 83.44 75 ALA A CA 1
ATOM 611 C C . ALA A 1 75 ? -1.470 -11.465 6.935 1.00 83.44 75 ALA A C 1
ATOM 613 O O . ALA A 1 75 ? -1.711 -10.497 7.652 1.00 83.44 75 ALA A O 1
ATOM 614 N N . GLU A 1 76 ? -2.361 -12.419 6.690 1.00 82.50 76 GLU A N 1
ATOM 615 C CA . GLU A 1 76 ? -3.653 -12.510 7.365 1.00 82.50 76 GLU A CA 1
ATOM 616 C C . GLU A 1 76 ? -3.568 -13.680 8.340 1.00 82.50 76 GLU A C 1
ATOM 618 O O . GLU A 1 76 ? -3.172 -14.779 7.945 1.00 82.50 76 GLU A O 1
ATOM 623 N N . LYS A 1 77 ? -3.898 -13.447 9.612 1.00 80.56 77 LYS A N 1
ATOM 624 C CA . LYS A 1 77 ? -3.997 -14.526 10.594 1.00 80.56 77 LYS A CA 1
ATOM 625 C C . LYS A 1 77 ? -5.319 -15.254 10.351 1.00 80.56 77 LYS A C 1
ATOM 627 O O . LYS A 1 77 ? -6.373 -14.692 10.623 1.00 80.56 77 LYS A O 1
ATOM 632 N N . MET A 1 78 ? -5.255 -16.492 9.870 1.00 70.69 78 MET A N 1
ATOM 633 C CA . MET A 1 78 ? -6.419 -17.375 9.813 1.00 70.69 78 MET A CA 1
ATOM 634 C C . MET A 1 78 ? -6.468 -18.198 11.101 1.00 70.69 78 MET A C 1
ATOM 636 O O . MET A 1 78 ? -5.497 -18.876 11.440 1.00 70.69 78 MET A O 1
ATOM 640 N N . GLU A 1 79 ? -7.572 -18.127 11.839 1.00 67.94 79 GLU A N 1
ATOM 641 C CA . GLU A 1 79 ? -7.815 -19.047 12.951 1.00 67.94 79 GLU A CA 1
ATOM 642 C C . GLU A 1 79 ? -8.430 -20.331 12.392 1.00 67.94 79 GLU A C 1
ATOM 644 O O . GLU A 1 79 ? -9.510 -20.318 11.805 1.00 67.94 79 GLU A O 1
ATOM 649 N N . ILE A 1 80 ? -7.704 -21.442 12.524 1.00 64.31 80 ILE A N 1
ATOM 650 C CA . ILE A 1 80 ? -8.198 -22.766 12.147 1.00 64.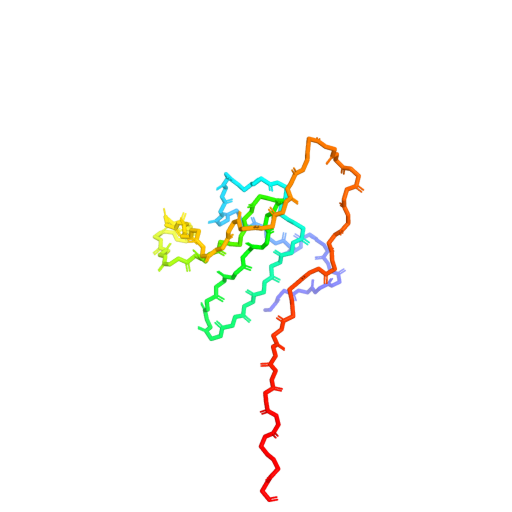31 80 ILE A CA 1
ATOM 651 C C . ILE A 1 80 ? -9.120 -23.228 13.276 1.00 64.31 80 ILE A C 1
ATOM 653 O O . ILE A 1 80 ? -8.649 -23.618 14.344 1.00 64.31 80 ILE A O 1
ATOM 657 N N . PHE A 1 81 ? -10.430 -23.191 13.044 1.00 54.91 81 PHE A N 1
ATOM 658 C CA . PHE A 1 81 ? -11.380 -23.912 13.884 1.00 54.91 81 PHE A CA 1
ATOM 659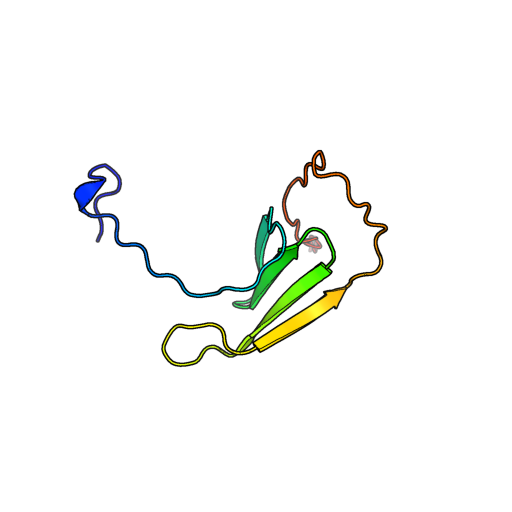 C C . PHE A 1 81 ? -11.323 -25.392 13.496 1.00 54.91 81 PHE A C 1
ATOM 661 O O . PHE A 1 81 ? -11.812 -25.779 12.437 1.00 54.91 81 PHE A O 1
ATOM 668 N N . MET A 1 82 ? -10.684 -26.212 14.332 1.00 46.69 82 MET A N 1
ATOM 669 C CA . MET A 1 82 ? -10.828 -27.667 14.258 1.00 46.69 82 MET A CA 1
ATOM 670 C C . MET A 1 82 ? -12.165 -28.031 14.917 1.00 46.69 82 MET A C 1
ATOM 672 O O . MET A 1 82 ? -12.363 -27.712 16.090 1.00 46.69 82 MET A O 1
ATOM 676 N N . GLN A 1 83 ? -13.082 -28.620 14.144 1.00 46.38 83 GLN A N 1
ATOM 677 C CA . GLN A 1 83 ? -14.284 -29.297 14.648 1.00 46.38 83 GLN A CA 1
ATOM 678 C C . GLN A 1 83 ? -13.989 -30.779 14.857 1.00 46.38 83 GLN A C 1
ATOM 680 O O . GLN A 1 83 ? -13.217 -31.333 14.040 1.00 46.38 83 GLN A O 1
#

Radius of gyration: 16.21 Å; Cα contacts (8 Å, |Δi|>4): 108; chains: 1; bounding box: 32×39×41 Å